Protein AF-A0A920NZH4-F1 (afdb_monomer)

Solvent-accessible surface area (backbone atoms only — not comparable to full-atom values): 3628 Å² total; per-residue (Å²): 133,94,67,97,67,55,71,67,59,53,48,50,51,53,51,54,48,40,74,75,36,77,87,66,85,74,86,83,90,83,88,77,88,51,95,87,66,46,74,65,58,51,52,52,50,53,54,46,35,62,75,62,72,93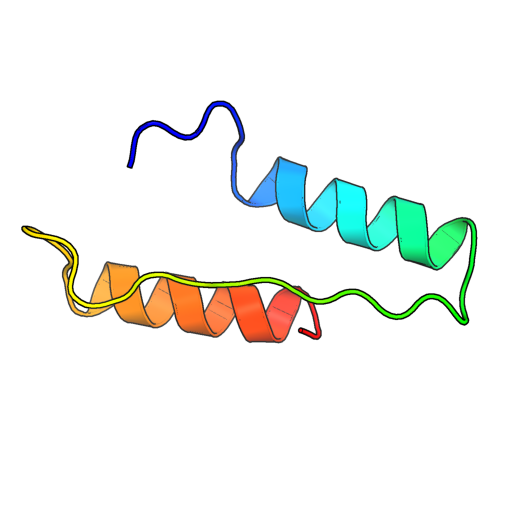

pLDDT: mean 92.81, std 5.41, range [67.81, 97.88]

Radius of gyration: 12.57 Å; Cα contacts (8 Å, |Δi|>4): 17; chains: 1; bounding box: 37×16×22 Å

Sequence (54 aa):
MRRRHTIDQYLQIIEELRMARSDINISSDFIVGFPGESDKDFQETLNLVEKGGL

Structure (mmCIF, N/CA/C/O backbone):
data_AF-A0A920NZH4-F1
#
_entry.id   AF-A0A920NZH4-F1
#
loop_
_atom_site.group_PDB
_atom_site.id
_atom_site.type_symbol
_atom_site.label_atom_id
_atom_site.label_alt_id
_atom_site.label_comp_id
_atom_site.label_asym_id
_atom_site.label_entity_id
_atom_site.label_seq_id
_atom_site.pdbx_PDB_ins_code
_atom_site.Cartn_x
_atom_site.Cartn_y
_atom_site.Cartn_z
_atom_site.occupancy
_atom_site.B_iso_or_equiv
_atom_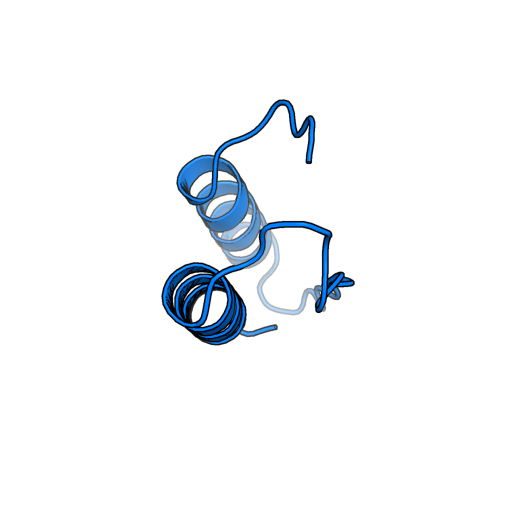site.auth_seq_id
_atom_site.auth_comp_id
_atom_site.auth_asym_id
_atom_site.auth_atom_id
_atom_site.pdbx_PDB_model_num
ATOM 1 N N . MET A 1 1 ? 5.345 -1.683 -12.020 1.00 67.81 1 MET A N 1
ATOM 2 C CA . MET A 1 1 ? 4.045 -2.345 -12.312 1.00 67.81 1 MET A CA 1
ATOM 3 C C . MET A 1 1 ? 3.259 -1.539 -13.348 1.00 67.81 1 MET A C 1
ATOM 5 O O . MET A 1 1 ? 3.145 -0.335 -13.184 1.00 67.81 1 MET A O 1
ATOM 9 N N . ARG A 1 2 ? 2.714 -2.152 -14.412 1.00 72.75 2 ARG A N 1
ATOM 10 C CA . ARG A 1 2 ? 1.872 -1.453 -15.413 1.00 72.75 2 ARG A CA 1
ATOM 11 C C . ARG A 1 2 ? 0.397 -1.431 -14.988 1.00 72.75 2 ARG A C 1
ATOM 13 O O . ARG A 1 2 ? -0.442 -2.068 -15.621 1.00 72.75 2 ARG A O 1
ATOM 20 N N . ARG A 1 3 ? 0.083 -0.737 -13.893 1.00 80.81 3 ARG A N 1
ATOM 21 C CA . ARG A 1 3 ? -1.312 -0.514 -13.479 1.00 80.81 3 ARG A CA 1
ATOM 22 C C . ARG A 1 3 ? -1.928 0.591 -14.344 1.00 80.81 3 ARG A C 1
ATOM 24 O O . ARG A 1 3 ? -1.255 1.562 -14.671 1.00 80.81 3 ARG A O 1
ATOM 31 N N . ARG A 1 4 ? -3.195 0.424 -14.740 1.00 89.69 4 ARG A N 1
ATOM 32 C CA . ARG A 1 4 ? -3.977 1.426 -15.499 1.00 89.69 4 ARG A CA 1
ATOM 33 C C . ARG A 1 4 ? -4.808 2.347 -14.594 1.00 89.69 4 ARG A C 1
ATOM 35 O O . ARG A 1 4 ? -5.693 3.032 -15.088 1.00 89.69 4 ARG A O 1
ATOM 42 N N . HIS A 1 5 ? -4.549 2.320 -13.291 1.00 90.50 5 HIS A N 1
ATOM 43 C CA . HIS A 1 5 ? -5.233 3.121 -12.283 1.00 90.50 5 HIS A CA 1
ATOM 44 C C . HIS A 1 5 ? -4.215 3.765 -11.343 1.00 90.50 5 HIS A C 1
ATOM 46 O O . HIS A 1 5 ? -3.116 3.232 -11.154 1.00 90.50 5 HIS A O 1
ATOM 52 N N . THR A 1 6 ? -4.592 4.901 -10.764 1.00 93.38 6 THR A N 1
ATOM 53 C CA . THR A 1 6 ? -3.838 5.576 -9.704 1.00 93.38 6 THR A CA 1
ATOM 54 C C . THR A 1 6 ? -4.252 5.063 -8.325 1.00 93.38 6 THR A C 1
ATOM 56 O O . THR A 1 6 ? -5.258 4.368 -8.173 1.00 93.38 6 THR A O 1
ATOM 59 N N . ILE A 1 7 ? -3.469 5.421 -7.306 1.00 92.19 7 ILE A N 1
ATOM 60 C CA . ILE A 1 7 ? -3.801 5.143 -5.904 1.00 92.19 7 ILE A CA 1
ATOM 61 C C . ILE A 1 7 ? -5.104 5.851 -5.505 1.00 92.19 7 ILE A C 1
ATOM 63 O O . ILE A 1 7 ? -5.963 5.237 -4.879 1.00 92.19 7 ILE A O 1
ATOM 67 N N . ASP A 1 8 ? -5.290 7.104 -5.927 1.00 94.25 8 ASP A N 1
ATOM 68 C CA . ASP A 1 8 ? -6.496 7.877 -5.605 1.00 94.25 8 ASP A CA 1
ATOM 69 C C . ASP A 1 8 ? -7.757 7.231 -6.184 1.00 94.25 8 ASP A C 1
ATOM 71 O O . ASP A 1 8 ? -8.765 7.115 -5.494 1.00 94.25 8 ASP A O 1
ATOM 75 N N . GLN A 1 9 ? -7.685 6.734 -7.424 1.00 95.38 9 GLN A N 1
ATOM 76 C CA . GLN A 1 9 ? -8.793 6.006 -8.045 1.00 95.38 9 GLN A CA 1
ATOM 77 C C . GLN A 1 9 ? -9.130 4.727 -7.276 1.00 95.38 9 GLN A C 1
ATOM 79 O O . GLN A 1 9 ? -10.300 4.403 -7.101 1.00 95.38 9 GLN A O 1
ATOM 84 N N . TYR A 1 10 ? -8.114 4.002 -6.808 1.00 94.19 10 TYR A N 1
ATOM 85 C CA . TYR A 1 10 ? -8.314 2.795 -6.012 1.00 94.19 10 TYR A CA 1
ATOM 86 C C . TYR A 1 10 ? -9.009 3.097 -4.674 1.00 94.19 10 TYR A C 1
ATOM 88 O O . TYR A 1 10 ? -9.987 2.437 -4.330 1.00 94.19 10 TYR A O 1
ATOM 96 N N . LEU A 1 11 ? -8.555 4.127 -3.954 1.00 94.81 11 LEU A N 1
ATOM 97 C CA . LEU A 1 11 ? -9.156 4.549 -2.685 1.00 94.81 11 LEU A CA 1
ATOM 98 C C . LEU A 1 11 ? -10.584 5.081 -2.864 1.00 94.81 11 LEU A C 1
ATOM 100 O O . LEU A 1 11 ? -11.457 4.754 -2.064 1.00 94.81 11 LEU A O 1
ATOM 104 N N . GLN A 1 12 ? -10.841 5.843 -3.930 1.00 96.56 12 GLN A N 1
ATOM 105 C CA . GLN A 1 12 ? -12.182 6.330 -4.249 1.00 96.56 12 GLN A CA 1
ATOM 106 C C . GLN A 1 12 ? -13.165 5.171 -4.464 1.00 96.56 12 GLN A C 1
ATOM 108 O O . GLN A 1 12 ? -14.270 5.202 -3.931 1.00 96.56 12 GLN A O 1
ATOM 113 N N . ILE A 1 13 ? -12.754 4.121 -5.183 1.00 95.31 13 ILE A N 1
ATOM 114 C CA . ILE A 1 13 ? -13.591 2.930 -5.392 1.00 95.31 13 ILE A CA 1
ATOM 115 C C . ILE A 1 13 ? -13.914 2.244 -4.059 1.00 95.31 13 ILE A C 1
ATOM 117 O O . ILE A 1 13 ? -15.054 1.838 -3.844 1.00 95.31 13 ILE A O 1
ATOM 121 N N . ILE A 1 14 ? -12.938 2.115 -3.153 1.00 95.19 14 ILE A N 1
ATOM 122 C CA . ILE A 1 14 ? -13.169 1.533 -1.820 1.00 95.19 14 ILE A CA 1
ATOM 123 C C . ILE A 1 14 ? -14.214 2.344 -1.048 1.00 95.19 14 ILE A C 1
ATOM 125 O O . ILE A 1 14 ? -15.128 1.761 -0.461 1.00 95.19 14 ILE A O 1
ATOM 129 N N . GLU A 1 15 ? -14.100 3.671 -1.065 1.00 95.44 15 GLU A N 1
ATOM 130 C CA . GLU A 1 15 ? -15.025 4.558 -0.360 1.00 95.44 15 GLU A CA 1
ATOM 131 C C . GLU A 1 15 ? -16.445 4.470 -0.936 1.00 95.44 15 GLU A C 1
ATOM 133 O O . GLU A 1 15 ? -17.409 4.282 -0.194 1.00 95.44 15 GLU A O 1
ATOM 138 N N . GLU A 1 16 ? -16.582 4.503 -2.264 1.00 96.88 16 GLU A N 1
ATOM 139 C CA . GLU A 1 16 ? -17.871 4.354 -2.948 1.00 96.88 16 GLU A CA 1
ATOM 140 C C . GLU A 1 16 ? -18.540 3.007 -2.625 1.00 96.88 16 GLU A C 1
ATOM 142 O O . GLU A 1 16 ? -19.748 2.953 -2.375 1.00 96.88 16 GLU A O 1
ATOM 147 N N . LEU A 1 17 ? -17.764 1.918 -2.564 1.00 96.19 17 LEU A N 1
ATOM 148 C CA . LEU A 1 17 ? -18.271 0.595 -2.191 1.00 96.19 17 LEU A CA 1
ATOM 149 C C . LEU A 1 17 ? -18.757 0.551 -0.739 1.00 96.19 17 LEU A C 1
ATOM 151 O O . LEU A 1 17 ? -19.834 0.012 -0.480 1.00 96.19 17 LEU A O 1
ATOM 155 N N . ARG A 1 18 ? -18.007 1.142 0.197 1.00 95.19 18 ARG A N 1
ATOM 156 C CA . ARG A 1 18 ? -18.401 1.231 1.613 1.00 95.19 18 ARG A CA 1
ATOM 157 C C . ARG A 1 18 ? -19.639 2.100 1.816 1.00 95.19 18 ARG A C 1
ATOM 159 O O . ARG A 1 18 ? -20.494 1.751 2.627 1.00 95.19 18 ARG A O 1
ATOM 166 N N . MET A 1 19 ? -19.768 3.193 1.062 1.00 96.75 19 MET A N 1
ATOM 167 C CA . MET A 1 19 ? -20.965 4.038 1.068 1.00 96.75 19 MET A CA 1
ATOM 168 C C . MET A 1 19 ? -22.196 3.295 0.541 1.00 96.75 19 MET A C 1
ATOM 170 O O . MET A 1 19 ? -23.283 3.426 1.101 1.00 96.75 19 MET A O 1
ATOM 174 N N . ALA A 1 20 ? -22.037 2.517 -0.532 1.00 97.88 20 ALA A N 1
ATOM 175 C CA . ALA A 1 20 ? -23.123 1.731 -1.107 1.00 97.88 20 ALA A CA 1
ATOM 176 C C . ALA A 1 20 ? -23.520 0.542 -0.217 1.00 97.88 20 ALA A C 1
ATOM 178 O O . ALA A 1 20 ? -24.694 0.166 -0.177 1.00 97.88 20 ALA A O 1
ATOM 179 N N . ARG A 1 21 ? -22.554 -0.059 0.489 1.00 96.81 21 ARG A N 1
ATOM 180 C CA . ARG A 1 21 ? -22.763 -1.208 1.369 1.00 96.81 21 ARG A CA 1
ATOM 181 C C . ARG A 1 21 ? -21.772 -1.198 2.535 1.00 96.81 21 ARG A C 1
ATOM 183 O O . ARG A 1 21 ? -20.627 -1.613 2.392 1.00 96.81 21 ARG A O 1
ATOM 190 N N . SER A 1 22 ? -22.237 -0.793 3.711 1.00 94.25 22 SER A N 1
ATOM 191 C CA . SER A 1 22 ? -21.378 -0.615 4.888 1.00 94.25 22 SER A CA 1
ATOM 192 C C . SER A 1 22 ? -20.862 -1.916 5.519 1.00 94.25 22 SER A C 1
ATOM 194 O O . SER A 1 22 ? -19.859 -1.875 6.224 1.00 94.25 22 SER A O 1
ATOM 196 N N . ASP A 1 23 ? -21.504 -3.064 5.272 1.00 95.31 23 ASP A N 1
ATOM 197 C CA . ASP A 1 23 ? -21.091 -4.391 5.765 1.00 95.31 23 ASP A CA 1
ATOM 198 C C . ASP A 1 23 ? -20.184 -5.155 4.780 1.00 95.31 23 ASP A C 1
ATOM 200 O O . ASP A 1 23 ? -19.936 -6.349 4.957 1.00 95.31 23 ASP A O 1
ATOM 204 N N . ILE A 1 24 ? -19.718 -4.504 3.709 1.00 95.19 24 ILE A N 1
ATOM 205 C CA . ILE A 1 24 ? -18.885 -5.155 2.698 1.00 95.19 24 ILE A CA 1
ATOM 206 C C . ILE A 1 24 ? -17.477 -5.431 3.235 1.00 95.19 24 ILE A 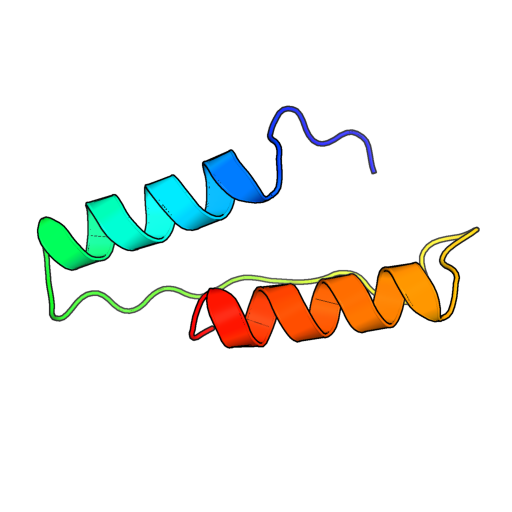C 1
ATOM 208 O O . ILE A 1 24 ? -16.803 -4.549 3.763 1.00 95.19 24 ILE A O 1
ATOM 212 N N . ASN A 1 25 ? -17.003 -6.659 3.032 1.00 94.25 25 ASN A N 1
ATOM 213 C CA 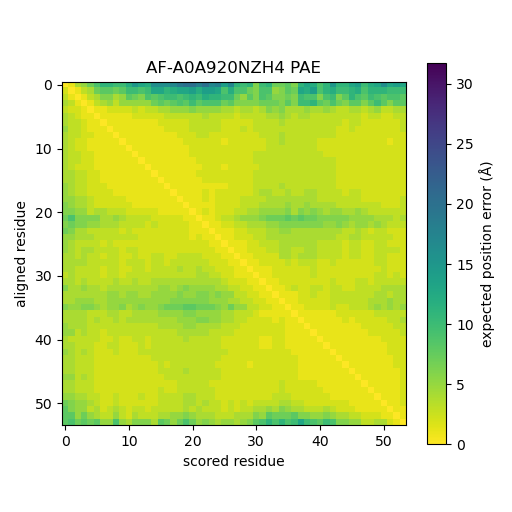. ASN A 1 25 ? -15.608 -7.011 3.267 1.00 94.25 25 ASN A CA 1
ATOM 214 C C . ASN A 1 25 ? -14.820 -6.853 1.964 1.00 94.25 25 ASN A C 1
ATOM 216 O O . ASN A 1 25 ? -15.227 -7.376 0.924 1.00 94.25 25 ASN A O 1
ATOM 220 N N . ILE A 1 26 ? -13.693 -6.147 2.030 1.00 93.12 26 ILE A N 1
ATOM 221 C CA . ILE A 1 26 ? -12.800 -5.900 0.896 1.00 93.12 26 ILE A CA 1
ATOM 222 C C . ILE A 1 26 ? -11.441 -6.497 1.247 1.00 93.12 26 ILE A C 1
ATOM 224 O O . ILE A 1 26 ? -10.914 -6.248 2.324 1.00 93.12 26 ILE A O 1
ATOM 228 N N . SER A 1 27 ? -10.884 -7.283 0.332 1.00 93.31 27 SER A N 1
ATOM 229 C CA . SER A 1 27 ? -9.555 -7.881 0.452 1.00 93.31 27 SER A CA 1
ATOM 230 C C . SER A 1 27 ? -8.701 -7.484 -0.746 1.00 93.31 27 SER A C 1
ATOM 232 O O . S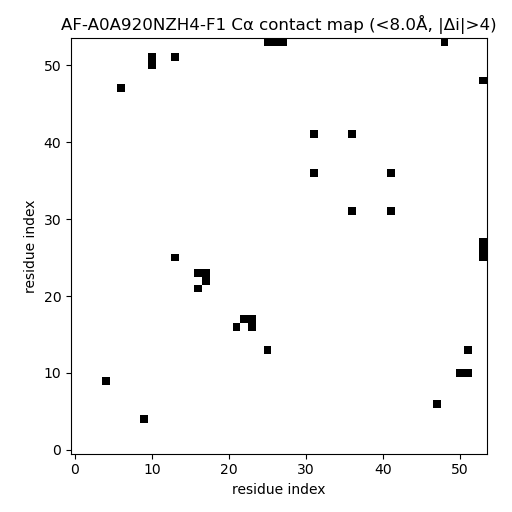ER A 1 27 ? -9.224 -7.362 -1.857 1.00 93.31 27 SER A O 1
ATOM 234 N N . SER A 1 28 ? -7.394 -7.324 -0.548 1.00 91.25 28 SER A N 1
ATOM 235 C CA . SER A 1 28 ? -6.460 -6.991 -1.624 1.00 91.25 28 SER A CA 1
ATOM 236 C C . SER A 1 28 ? -5.107 -7.660 -1.418 1.00 91.25 28 SER A C 1
ATOM 238 O O . SER A 1 28 ? -4.621 -7.751 -0.296 1.00 91.25 28 SER A O 1
ATOM 240 N N . ASP A 1 29 ? -4.480 -8.057 -2.523 1.00 93.19 29 ASP A N 1
ATOM 241 C CA . ASP A 1 29 ? -3.133 -8.619 -2.536 1.00 93.19 29 ASP A CA 1
ATOM 242 C C . ASP A 1 29 ? -2.105 -7.562 -2.951 1.00 93.19 29 ASP A C 1
ATOM 244 O O . ASP A 1 29 ? -2.323 -6.768 -3.876 1.00 93.19 29 ASP A O 1
ATOM 248 N N . PHE A 1 30 ? -0.947 -7.584 -2.295 1.00 91.94 30 PHE A N 1
ATOM 249 C CA . PHE A 1 30 ? 0.162 -6.671 -2.554 1.00 91.94 30 PHE A CA 1
ATOM 250 C C . PHE A 1 30 ? 1.422 -7.467 -2.893 1.00 91.94 30 PHE A C 1
ATOM 252 O O . PHE A 1 30 ? 1.698 -8.509 -2.305 1.00 91.94 30 PHE A O 1
ATOM 259 N N . ILE A 1 31 ? 2.190 -6.970 -3.862 1.00 92.00 31 ILE A N 1
ATOM 260 C CA . ILE A 1 31 ? 3.502 -7.517 -4.220 1.00 92.00 31 ILE A CA 1
ATOM 261 C C . ILE A 1 31 ? 4.546 -6.565 -3.652 1.00 92.00 31 ILE A C 1
ATOM 263 O O . ILE A 1 31 ? 4.494 -5.377 -3.959 1.00 92.00 31 ILE A O 1
ATOM 267 N N . VAL A 1 32 ? 5.477 -7.109 -2.874 1.00 93.38 32 VAL A N 1
ATOM 268 C CA . VAL A 1 32 ? 6.634 -6.408 -2.298 1.00 93.38 32 VAL A CA 1
ATOM 269 C C . VAL A 1 32 ? 7.926 -6.989 -2.872 1.00 93.38 32 VAL A C 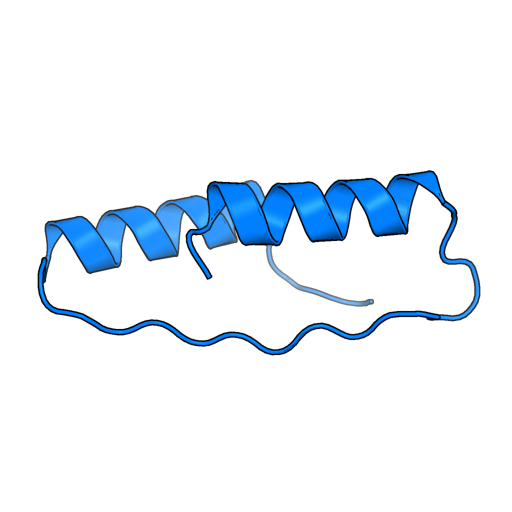1
ATOM 271 O O . VAL A 1 32 ? 7.925 -8.102 -3.406 1.00 93.38 32 VAL A O 1
ATOM 274 N N . GLY A 1 33 ? 9.032 -6.255 -2.781 1.00 92.94 33 GLY A N 1
ATOM 275 C CA . GLY A 1 33 ? 10.332 -6.674 -3.304 1.00 92.94 33 GLY A CA 1
ATOM 276 C C . GLY A 1 33 ? 10.400 -6.671 -4.832 1.00 92.94 33 GLY A C 1
ATOM 277 O O . GLY A 1 33 ? 11.153 -7.446 -5.428 1.00 92.94 33 GLY A O 1
ATOM 278 N N . PHE A 1 34 ? 9.592 -5.838 -5.494 1.00 91.69 34 PHE A N 1
ATOM 279 C CA . PHE A 1 34 ? 9.655 -5.702 -6.947 1.00 91.69 34 PHE A CA 1
ATOM 280 C C . PHE A 1 34 ? 11.029 -5.137 -7.368 1.00 91.69 34 PHE A C 1
ATOM 282 O O . PHE A 1 34 ? 11.543 -4.246 -6.693 1.00 91.69 34 PHE A O 1
ATOM 289 N N . PRO A 1 35 ? 11.648 -5.589 -8.480 1.00 95.00 35 PRO A N 1
ATOM 290 C CA . PRO A 1 35 ? 12.926 -5.032 -8.924 1.00 95.00 35 PRO A CA 1
ATOM 291 C C . PRO A 1 35 ? 12.863 -3.506 -9.098 1.00 95.00 35 PRO A C 1
ATOM 293 O O . PRO A 1 35 ? 12.125 -3.004 -9.949 1.00 95.00 35 PRO A O 1
ATOM 296 N N . GLY A 1 36 ? 13.649 -2.781 -8.295 1.00 92.62 36 GLY A N 1
ATOM 297 C CA . GLY A 1 36 ? 13.664 -1.315 -8.257 1.00 92.62 36 GLY A CA 1
ATOM 298 C C . GLY A 1 36 ? 12.726 -0.672 -7.229 1.00 92.62 36 GLY A C 1
ATOM 299 O O . GLY A 1 36 ? 12.623 0.549 -7.226 1.00 92.62 36 GLY A O 1
ATOM 300 N N . GLU A 1 37 ? 12.057 -1.454 -6.377 1.00 95.38 37 GLU A N 1
ATOM 301 C CA . GLU A 1 37 ? 11.320 -0.945 -5.215 1.00 95.38 37 GLU A CA 1
ATOM 302 C C . GLU A 1 37 ? 12.290 -0.293 -4.224 1.00 95.38 37 GLU A C 1
ATOM 304 O O . GLU A 1 37 ? 13.267 -0.909 -3.794 1.00 95.38 37 GLU A O 1
ATOM 309 N N . SER A 1 38 ? 12.032 0.969 -3.889 1.00 96.94 38 SER A N 1
ATOM 310 C CA . SER A 1 38 ? 12.744 1.680 -2.832 1.00 96.94 38 SER A CA 1
ATOM 311 C C . SER A 1 38 ? 12.024 1.546 -1.489 1.00 96.94 38 SER A C 1
ATOM 313 O O . SER A 1 38 ? 10.821 1.285 -1.438 1.00 96.94 38 SER A O 1
ATOM 315 N N . ASP A 1 39 ? 12.725 1.837 -0.391 1.00 97.00 39 ASP A N 1
ATOM 316 C CA . ASP A 1 39 ? 12.119 1.897 0.950 1.00 97.00 39 ASP A CA 1
ATOM 317 C C . ASP A 1 39 ? 10.931 2.872 1.006 1.00 97.00 39 ASP A C 1
ATOM 319 O O . ASP A 1 39 ? 9.960 2.657 1.732 1.00 97.00 39 ASP A O 1
ATOM 323 N N . LYS A 1 40 ? 10.984 3.942 0.202 1.00 96.56 40 LYS A N 1
ATOM 324 C CA . LYS A 1 40 ? 9.888 4.902 0.075 1.00 96.56 40 LYS A CA 1
ATOM 325 C C . LYS A 1 40 ? 8.666 4.268 -0.593 1.00 96.56 40 LYS A C 1
ATOM 327 O O . LYS A 1 40 ? 7.562 4.449 -0.089 1.00 96.56 40 LYS A O 1
ATOM 332 N N . ASP A 1 41 ? 8.851 3.524 -1.683 1.00 94.19 41 ASP A N 1
ATOM 333 C CA . ASP A 1 41 ? 7.750 2.843 -2.384 1.00 94.19 41 ASP A CA 1
ATOM 334 C C . ASP A 1 41 ? 7.095 1.782 -1.485 1.00 94.19 41 ASP A C 1
ATOM 336 O O . ASP A 1 41 ? 5.868 1.629 -1.457 1.00 94.19 41 ASP A O 1
ATOM 340 N N . PHE A 1 42 ? 7.912 1.085 -0.692 1.00 95.44 42 PHE A N 1
ATOM 341 C CA . PHE A 1 42 ? 7.436 0.147 0.317 1.00 95.44 42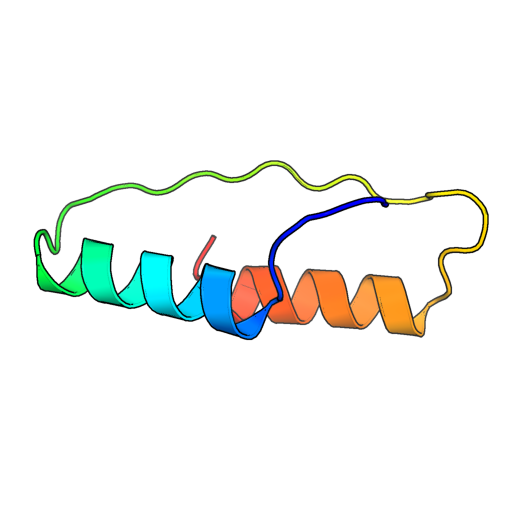 PHE A CA 1
ATOM 342 C C . PHE A 1 42 ? 6.600 0.855 1.393 1.00 95.44 42 PHE A C 1
ATOM 344 O O . PHE A 1 42 ? 5.471 0.447 1.671 1.00 95.44 42 PHE A O 1
ATOM 351 N N . GLN A 1 43 ? 7.093 1.970 1.943 1.00 96.81 43 GLN A N 1
ATOM 352 C CA . GLN A 1 43 ? 6.349 2.750 2.933 1.00 96.81 43 GLN A CA 1
ATOM 353 C C . GLN A 1 43 ? 5.048 3.337 2.360 1.00 96.81 43 GLN A C 1
ATOM 355 O O . GLN A 1 43 ? 4.026 3.358 3.045 1.00 96.81 43 GLN A O 1
ATOM 360 N N . GLU A 1 44 ? 5.048 3.788 1.105 1.00 94.06 44 GLU A N 1
ATOM 361 C CA . GLU A 1 44 ? 3.833 4.241 0.420 1.00 94.06 44 GLU A CA 1
ATOM 362 C C . GLU A 1 44 ? 2.810 3.109 0.261 1.00 94.06 44 GLU A C 1
ATOM 364 O O . GLU A 1 44 ? 1.612 3.341 0.438 1.00 94.06 44 GLU A O 1
ATOM 369 N N . THR A 1 45 ? 3.270 1.881 0.011 1.00 94.19 45 THR A N 1
ATOM 370 C CA . THR A 1 45 ? 2.406 0.694 -0.037 1.00 94.19 45 THR A CA 1
ATOM 371 C C . THR A 1 45 ? 1.783 0.398 1.328 1.00 94.19 45 THR A C 1
ATOM 373 O O . THR A 1 45 ? 0.578 0.167 1.401 1.00 94.19 45 THR A O 1
ATOM 376 N N . LEU A 1 46 ? 2.549 0.474 2.422 1.00 95.06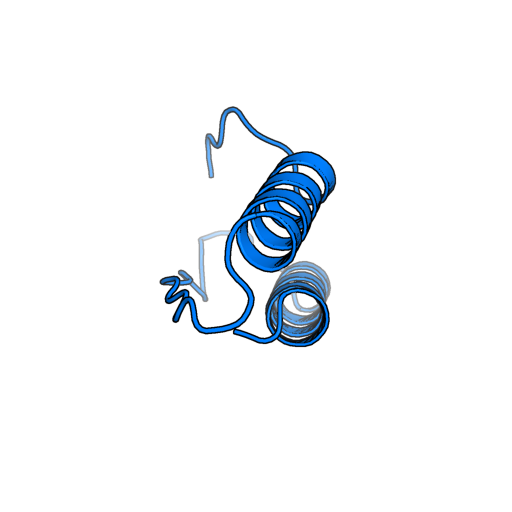 46 LEU A N 1
ATOM 377 C CA . LEU A 1 46 ? 2.006 0.306 3.778 1.00 95.06 46 LEU A CA 1
ATOM 378 C C . LEU A 1 46 ? 0.974 1.388 4.122 1.00 95.06 46 LEU A C 1
ATOM 380 O O . LEU A 1 46 ? -0.115 1.079 4.604 1.00 95.06 46 LEU A O 1
ATOM 384 N N . ASN A 1 47 ? 1.277 2.647 3.799 1.00 94.88 47 ASN A N 1
ATOM 385 C CA . ASN A 1 47 ? 0.350 3.759 4.010 1.00 94.88 47 ASN A CA 1
ATOM 386 C C . ASN A 1 47 ? -0.946 3.578 3.197 1.00 94.88 47 ASN A C 1
ATOM 388 O O . ASN A 1 47 ? -2.009 4.026 3.621 1.00 94.88 47 ASN A O 1
ATOM 392 N N . LEU A 1 48 ? -0.873 2.954 2.016 1.00 94.12 48 LEU A N 1
ATOM 393 C CA . LEU A 1 48 ? -2.043 2.630 1.201 1.00 94.12 48 LEU A CA 1
ATOM 394 C C . LEU A 1 48 ? -2.920 1.561 1.862 1.00 94.12 48 LEU A C 1
ATOM 396 O O . LEU A 1 48 ? -4.136 1.726 1.882 1.00 94.12 48 LEU A O 1
ATOM 400 N N . VAL A 1 49 ? -2.324 0.501 2.412 1.00 94.12 49 VAL A N 1
ATOM 401 C CA . VAL A 1 49 ? -3.058 -0.544 3.150 1.00 94.12 49 VAL A CA 1
ATOM 402 C C . VAL A 1 49 ? -3.819 0.071 4.326 1.00 94.12 49 VAL A C 1
ATOM 404 O O . VAL A 1 49 ? -5.027 -0.123 4.448 1.00 94.12 49 VAL A O 1
ATOM 407 N N . GLU A 1 50 ? -3.143 0.903 5.123 1.00 93.62 50 GLU A N 1
ATOM 408 C CA . GLU A 1 50 ? -3.748 1.582 6.274 1.00 93.62 50 GLU A CA 1
ATOM 409 C C . GLU A 1 50 ? -4.893 2.520 5.858 1.00 93.62 50 GLU A C 1
ATOM 411 O O . GLU A 1 50 ? -5.997 2.426 6.392 1.00 93.62 50 GLU A O 1
ATOM 416 N N . LYS A 1 51 ? -4.674 3.380 4.85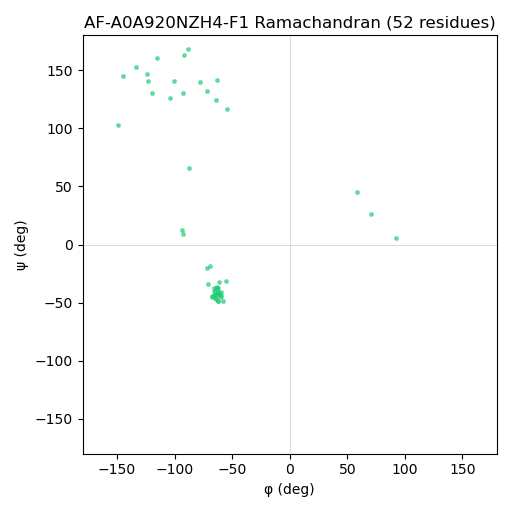1 1.00 92.25 51 LYS A N 1
ATOM 417 C CA . LYS A 1 51 ? -5.718 4.279 4.318 1.00 92.25 51 LYS A CA 1
ATOM 418 C C . LYS A 1 51 ? -6.900 3.521 3.722 1.00 92.25 51 LYS A C 1
ATOM 420 O O . LYS A 1 51 ? -8.039 3.962 3.842 1.00 92.25 51 LYS A O 1
ATOM 425 N N . GLY A 1 52 ? -6.625 2.405 3.055 1.00 88.12 52 GLY A N 1
ATOM 426 C CA . GLY A 1 52 ? -7.639 1.537 2.475 1.00 88.12 52 GLY A CA 1
ATOM 427 C C . GLY A 1 52 ? -8.454 0.798 3.531 1.00 88.12 52 GLY A C 1
ATOM 428 O O . GLY A 1 52 ? -9.554 0.352 3.219 1.00 88.12 52 GLY A O 1
ATOM 429 N N . GLY A 1 53 ? -7.973 0.695 4.775 1.00 87.44 53 GLY A N 1
ATOM 430 C CA . GLY A 1 53 ? -8.573 -0.145 5.812 1.00 87.44 53 GLY A CA 1
ATOM 431 C C . GLY A 1 53 ? -8.626 -1.611 5.377 1.00 87.44 53 GLY A C 1
ATOM 432 O O . GLY A 1 53 ? -9.696 -2.219 5.455 1.00 87.44 53 GLY A O 1
ATOM 433 N N . LEU A 1 54 ? -7.515 -2.095 4.812 1.00 83.94 54 LEU A N 1
ATOM 434 C CA . LEU A 1 54 ? -7.332 -3.430 4.231 1.00 83.94 54 LEU A CA 1
ATOM 435 C C . LEU A 1 54 ? -6.471 -4.322 5.128 1.00 83.94 54 LEU A C 1
ATOM 437 O O . LEU A 1 54 ? -5.627 -3.770 5.869 1.00 83.94 54 LEU A O 1
#

Secondary structure (DSSP, 8-state):
---SS-HHHHHHHHHHHHHH-TT---------S-TT--HHHHHHHHHHHHHHT-

Foldseek 3Di:
DPDPDDLVRVLVVLVVVCVVPVPDDDDDDDDPPDVPDDPVNVVVVVVSCVSSVD

Mean predicted aligned error: 3.15 Å